Protein AF-A0A397Q7E3-F1 (afdb_monomer_lite)

Sequence (65 aa):
MRRVIQWEQVAATAYGVGGIATFVYLTFFDDVVYNWWNWILIIPINLFLAHIWPIYWLFLRPIFE

Organism: NCBI:txid933063

Foldseek 3Di:
DDPDPPVVVVVVVVLVVQLVVQLCCQLPPVPDDDDDPCCVVSNVVSNVCSNVVVCCVPPVVVVPD

Structure (mmCIF, N/CA/C/O backbone):
data_AF-A0A397Q7E3-F1
#
_entry.id   AF-A0A397Q7E3-F1
#
loop_
_atom_site.group_PDB
_atom_site.id
_atom_site.type_symbol
_atom_site.label_atom_id
_atom_site.label_alt_id
_atom_site.label_comp_id
_atom_site.label_asym_id
_atom_site.label_entity_id
_atom_site.label_seq_id
_atom_site.pdbx_PDB_ins_code
_atom_site.Cartn_x
_atom_site.Cartn_y
_atom_site.Cartn_z
_atom_site.occupancy
_atom_site.B_iso_or_equiv
_atom_site.auth_seq_id
_atom_site.auth_comp_id
_atom_site.auth_asym_id
_atom_site.auth_atom_id
_atom_site.pdbx_PDB_model_num
ATOM 1 N N . MET A 1 1 ? 7.272 -2.713 -38.465 1.00 61.06 1 MET A N 1
ATOM 2 C CA . MET A 1 1 ? 6.962 -1.862 -37.291 1.00 61.06 1 MET A CA 1
ATOM 3 C C . MET A 1 1 ? 7.394 -2.600 -36.028 1.00 61.06 1 MET A C 1
ATOM 5 O O . MET A 1 1 ? 6.807 -3.630 -35.724 1.00 61.06 1 MET A O 1
ATOM 9 N N . ARG A 1 2 ? 8.448 -2.152 -35.333 1.00 69.00 2 ARG A N 1
ATOM 10 C CA . ARG A 1 2 ? 8.907 -2.770 -34.074 1.00 69.00 2 ARG A CA 1
ATOM 11 C C . ARG A 1 2 ? 8.156 -2.098 -32.923 1.00 69.00 2 ARG A C 1
ATOM 13 O O . ARG A 1 2 ? 8.347 -0.906 -32.716 1.00 69.00 2 ARG A O 1
ATOM 20 N N . ARG A 1 3 ? 7.289 -2.822 -32.206 1.00 68.94 3 ARG A N 1
ATOM 21 C CA . ARG A 1 3 ? 6.729 -2.320 -30.940 1.00 68.94 3 ARG A CA 1
ATOM 22 C C . ARG A 1 3 ? 7.877 -2.254 -29.937 1.00 68.94 3 ARG A C 1
ATOM 24 O O . ARG A 1 3 ? 8.375 -3.288 -29.504 1.00 68.94 3 ARG A O 1
ATOM 31 N N . VAL A 1 4 ? 8.342 -1.047 -29.639 1.00 77.12 4 VAL A N 1
ATOM 32 C CA . VAL A 1 4 ? 9.279 -0.809 -28.542 1.00 77.12 4 VAL A CA 1
ATOM 33 C C . VAL A 1 4 ? 8.435 -0.778 -27.275 1.00 77.12 4 VAL A C 1
ATOM 35 O O . VAL A 1 4 ? 7.586 0.095 -27.121 1.00 77.12 4 VAL A O 1
ATOM 38 N N . ILE A 1 5 ? 8.595 -1.784 -26.417 1.00 81.06 5 ILE A N 1
ATOM 39 C CA . ILE A 1 5 ? 7.964 -1.789 -25.096 1.00 81.06 5 ILE A CA 1
ATOM 40 C C . ILE A 1 5 ? 8.640 -0.688 -24.284 1.00 81.06 5 ILE A C 1
ATOM 42 O O . ILE A 1 5 ? 9.846 -0.744 -24.043 1.00 81.06 5 ILE A O 1
ATOM 46 N N . GLN A 1 6 ? 7.870 0.318 -23.881 1.00 86.38 6 GLN A N 1
ATOM 47 C CA . GLN A 1 6 ? 8.362 1.381 -23.017 1.00 86.38 6 GLN A CA 1
ATOM 48 C C . GLN A 1 6 ? 8.286 0.908 -21.563 1.00 86.38 6 GLN A C 1
ATOM 50 O O . GLN A 1 6 ? 7.291 1.108 -20.869 1.00 86.38 6 GLN A O 1
ATOM 55 N N . TRP A 1 7 ? 9.340 0.226 -21.118 1.00 88.62 7 TRP A N 1
ATOM 56 C CA . TRP A 1 7 ? 9.427 -0.38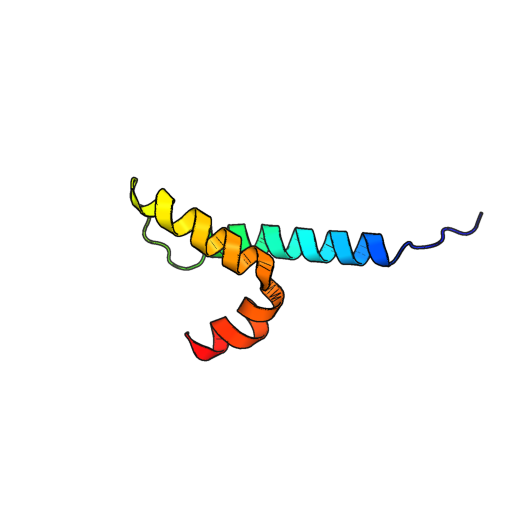7 -19.788 1.00 88.62 7 TRP A CA 1
ATOM 57 C C . TRP A 1 7 ? 9.174 0.589 -18.638 1.00 88.62 7 TRP A C 1
ATOM 59 O O . TRP A 1 7 ? 8.607 0.194 -17.626 1.00 88.62 7 TRP A O 1
ATOM 69 N N . GLU A 1 8 ? 9.511 1.865 -18.815 1.00 92.06 8 GLU A N 1
ATOM 70 C CA . GLU A 1 8 ? 9.223 2.931 -17.849 1.00 92.06 8 GLU A CA 1
ATOM 71 C C . GLU A 1 8 ? 7.719 3.087 -17.592 1.00 92.06 8 GLU A C 1
ATOM 73 O O . GLU A 1 8 ? 7.283 3.158 -16.447 1.00 92.06 8 GLU A O 1
ATOM 78 N N . GLN A 1 9 ? 6.907 3.075 -18.653 1.00 92.19 9 GLN A N 1
ATOM 79 C CA . GLN A 1 9 ? 5.450 3.177 -18.543 1.00 92.19 9 GLN A CA 1
ATOM 80 C C . GLN A 1 9 ? 4.854 1.930 -17.904 1.00 92.19 9 GLN A C 1
ATOM 82 O O . GLN A 1 9 ? 3.931 2.031 -17.098 1.00 92.19 9 GLN A O 1
ATOM 87 N N . VAL A 1 10 ? 5.390 0.755 -18.239 1.00 93.31 10 VAL A N 1
ATOM 88 C CA . VAL A 1 10 ? 4.970 -0.509 -17.627 1.00 93.31 10 VAL A CA 1
ATOM 89 C C . VAL A 1 10 ? 5.279 -0.497 -16.131 1.00 93.31 10 VAL A C 1
ATOM 91 O O . VAL A 1 10 ? 4.396 -0.806 -15.336 1.00 93.31 10 VAL A O 1
ATOM 94 N N . ALA A 1 11 ? 6.485 -0.082 -15.736 1.00 93.88 11 ALA A N 1
ATOM 95 C CA . ALA A 1 11 ? 6.884 0.016 -14.336 1.00 93.88 11 ALA A CA 1
ATOM 96 C C . ALA A 1 11 ? 6.033 1.039 -13.570 1.00 93.88 11 ALA A C 1
ATOM 98 O O . ALA A 1 11 ? 5.530 0.726 -12.495 1.00 93.88 11 ALA A O 1
ATOM 99 N N . ALA A 1 12 ? 5.802 2.225 -14.142 1.00 94.94 12 ALA A N 1
ATOM 100 C CA . ALA A 1 12 ? 4.951 3.247 -13.538 1.00 94.94 12 ALA A CA 1
ATOM 101 C C . ALA A 1 12 ? 3.494 2.774 -13.391 1.00 94.94 12 ALA A C 1
ATOM 103 O O . ALA A 1 12 ? 2.870 2.994 -12.354 1.00 94.94 12 ALA A O 1
ATOM 104 N N . THR A 1 13 ? 2.970 2.067 -14.397 1.00 96.31 13 THR A N 1
ATOM 105 C CA . THR A 1 13 ? 1.619 1.489 -14.355 1.00 96.31 13 THR A CA 1
ATOM 106 C C . THR A 1 13 ? 1.529 0.407 -13.285 1.00 96.31 13 THR A C 1
ATOM 108 O O . THR A 1 13 ? 0.617 0.440 -12.466 1.00 96.31 13 THR A O 1
ATOM 111 N N . ALA A 1 14 ? 2.488 -0.521 -13.237 1.00 96.31 14 ALA A N 1
ATOM 112 C CA . ALA A 1 14 ? 2.528 -1.571 -12.223 1.00 96.31 14 ALA A CA 1
ATOM 113 C C . ALA A 1 14 ? 2.641 -0.984 -10.808 1.00 96.31 14 ALA A C 1
ATOM 115 O O . ALA A 1 14 ? 1.922 -1.414 -9.908 1.00 96.31 14 ALA A O 1
ATOM 116 N N . TYR A 1 15 ? 3.479 0.042 -10.626 1.00 97.00 15 TYR A N 1
ATOM 117 C CA . TYR A 1 15 ? 3.614 0.745 -9.352 1.00 97.00 15 TYR A CA 1
ATOM 118 C C . TYR A 1 15 ? 2.303 1.414 -8.927 1.00 97.00 15 TYR A C 1
ATOM 120 O O . TYR A 1 15 ? 1.889 1.274 -7.778 1.00 97.00 15 TYR A O 1
ATOM 128 N N . GLY A 1 16 ? 1.626 2.103 -9.852 1.00 97.75 16 GLY A N 1
ATOM 129 C CA . GLY A 1 16 ? 0.338 2.746 -9.592 1.00 97.75 16 GLY A CA 1
ATOM 130 C C . GLY A 1 16 ? -0.769 1.746 -9.258 1.00 97.75 16 GLY A C 1
ATOM 131 O O . GLY A 1 16 ? -1.504 1.945 -8.293 1.00 97.75 16 GLY A O 1
ATOM 132 N N . VAL A 1 17 ? -0.855 0.639 -10.001 1.00 98.38 17 VAL A N 1
ATOM 133 C CA . VAL A 1 17 ? -1.815 -0.444 -9.735 1.00 98.38 17 VAL A CA 1
ATOM 134 C C . VAL A 1 17 ? -1.557 -1.076 -8.368 1.00 98.38 17 VAL A C 1
ATOM 136 O O . VAL A 1 17 ? -2.505 -1.268 -7.609 1.00 98.38 17 VAL A O 1
ATOM 139 N N . GLY A 1 18 ? -0.293 -1.340 -8.019 1.00 98.19 18 GLY A N 1
ATOM 140 C CA . GLY A 1 18 ? 0.089 -1.849 -6.699 1.00 98.19 18 GLY A CA 1
ATOM 141 C C . GLY A 1 18 ? -0.302 -0.900 -5.565 1.00 98.19 18 GLY A C 1
ATOM 142 O O . GLY A 1 18 ? -0.842 -1.343 -4.551 1.00 98.19 18 GLY A O 1
ATOM 143 N N . GLY A 1 19 ? -0.122 0.408 -5.763 1.00 98.44 19 GLY A N 1
ATOM 144 C CA . GLY A 1 19 ? -0.563 1.429 -4.814 1.00 98.44 19 GLY A CA 1
ATOM 145 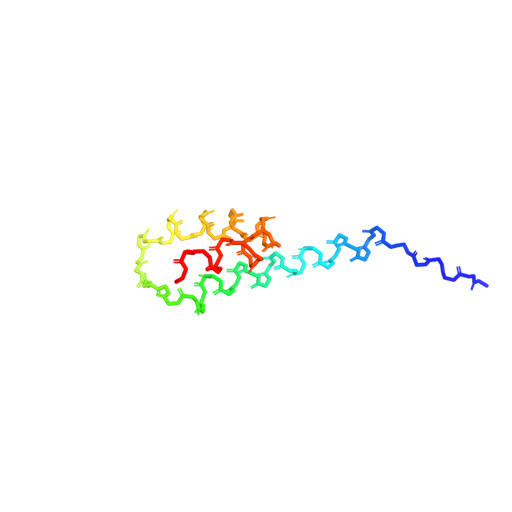C C . GLY A 1 19 ? -2.082 1.449 -4.636 1.00 98.44 19 GLY A C 1
ATOM 146 O O . GLY A 1 19 ? -2.564 1.379 -3.510 1.00 98.44 19 GLY A O 1
ATOM 147 N N . ILE A 1 20 ? -2.856 1.462 -5.727 1.00 98.44 20 ILE A N 1
ATOM 148 C CA . ILE A 1 20 ? -4.329 1.434 -5.662 1.00 98.44 20 ILE A CA 1
ATOM 149 C C . ILE A 1 20 ? -4.819 0.156 -4.972 1.00 98.44 20 ILE A C 1
ATOM 151 O O . ILE A 1 20 ? -5.659 0.227 -4.078 1.00 98.44 20 ILE A O 1
ATOM 155 N N . ALA A 1 21 ? -4.275 -1.002 -5.353 1.00 98.38 21 ALA A N 1
ATOM 156 C CA . ALA A 1 21 ? -4.629 -2.281 -4.746 1.00 98.38 21 ALA A CA 1
ATOM 157 C C . ALA A 1 21 ? -4.309 -2.300 -3.245 1.00 98.38 21 ALA A C 1
ATOM 159 O O . ALA A 1 21 ? -5.145 -2.722 -2.450 1.00 98.38 21 ALA A O 1
ATOM 160 N N . THR A 1 22 ? -3.145 -1.778 -2.848 1.00 98.31 22 THR A N 1
ATOM 161 C CA . THR A 1 22 ? -2.755 -1.665 -1.435 1.00 98.31 22 THR A CA 1
ATOM 162 C C . THR A 1 22 ? -3.684 -0.723 -0.680 1.00 98.31 22 THR A C 1
ATOM 164 O O . THR A 1 22 ? -4.152 -1.075 0.394 1.00 98.31 22 THR A O 1
ATOM 167 N N . PHE A 1 23 ? -4.027 0.438 -1.243 1.00 98.25 23 PHE A N 1
ATOM 168 C CA . PHE A 1 23 ? -4.965 1.364 -0.609 1.00 98.25 23 PHE A CA 1
ATOM 169 C C . PHE A 1 23 ? -6.328 0.712 -0.360 1.00 98.25 23 P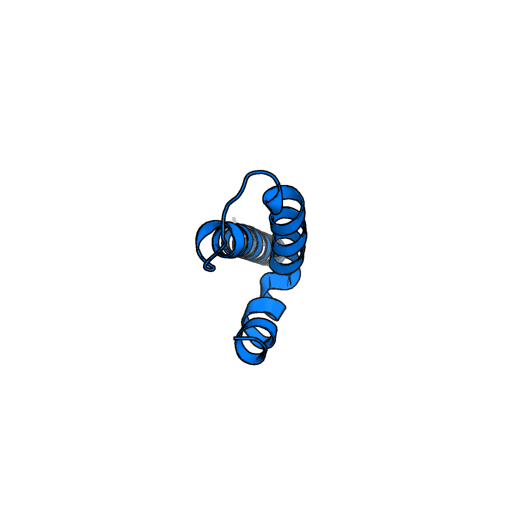HE A C 1
ATOM 171 O O . PHE A 1 23 ? -6.871 0.818 0.738 1.00 98.25 23 PHE A O 1
ATOM 178 N N . VAL A 1 24 ? -6.866 0.009 -1.361 1.00 98.06 24 VAL A N 1
ATOM 179 C CA . VAL A 1 24 ? -8.133 -0.724 -1.242 1.00 98.06 24 VAL A CA 1
ATOM 180 C C . VAL A 1 24 ? -8.019 -1.829 -0.194 1.00 98.06 24 VAL A C 1
ATOM 182 O O . VAL A 1 24 ? -8.901 -1.940 0.652 1.00 98.06 24 VAL A O 1
ATOM 185 N N . TYR A 1 25 ? -6.931 -2.603 -0.203 1.00 97.19 25 TYR A N 1
ATOM 186 C CA . TYR A 1 25 ? -6.685 -3.648 0.789 1.00 97.19 25 TYR A CA 1
ATOM 187 C C . TYR A 1 25 ? -6.681 -3.084 2.213 1.00 97.19 25 TYR A C 1
ATOM 189 O O . TYR A 1 25 ? -7.503 -3.482 3.029 1.00 97.19 25 TYR A O 1
ATOM 197 N N . LEU A 1 26 ? -5.833 -2.091 2.485 1.00 95.94 26 LEU A N 1
ATOM 198 C CA . LEU A 1 26 ? -5.711 -1.486 3.813 1.00 95.94 26 LEU A CA 1
ATOM 199 C C . LEU A 1 26 ? -7.001 -0.822 4.279 1.00 95.94 26 LEU A C 1
ATOM 201 O O . LEU A 1 26 ? -7.277 -0.755 5.468 1.00 95.94 26 LEU A O 1
ATOM 205 N N . THR A 1 27 ? -7.785 -0.288 3.346 1.00 95.75 27 THR A N 1
ATOM 206 C CA . THR A 1 27 ? -9.002 0.450 3.685 1.00 95.75 27 THR A CA 1
ATOM 207 C C . THR A 1 27 ? -10.200 -0.458 3.878 1.00 95.75 27 THR A C 1
ATOM 209 O O . THR A 1 27 ? -11.108 -0.041 4.580 1.00 95.75 27 THR A O 1
ATOM 212 N N . PHE A 1 28 ? -10.227 -1.652 3.273 1.00 94.94 28 PHE A N 1
ATOM 213 C CA . PHE A 1 28 ? -11.416 -2.514 3.270 1.00 94.94 28 PHE A CA 1
ATOM 214 C C . PHE A 1 28 ? -11.210 -3.917 3.852 1.00 94.94 28 PHE A C 1
ATOM 216 O O . PHE A 1 28 ? -12.181 -4.537 4.283 1.00 94.94 28 PHE A O 1
ATOM 223 N N . PHE A 1 29 ? -9.973 -4.412 3.879 1.00 94.50 29 PHE A N 1
ATOM 224 C CA . PHE A 1 29 ? -9.644 -5.817 4.135 1.00 94.50 29 PHE A CA 1
ATOM 225 C C . PHE A 1 29 ? -8.614 -6.033 5.257 1.00 94.50 29 PHE A C 1
ATOM 227 O O . PHE A 1 29 ? -8.336 -7.181 5.583 1.00 94.50 29 PHE A O 1
ATOM 234 N N . ASP A 1 30 ? -8.077 -4.969 5.861 1.00 92.56 30 ASP A N 1
ATOM 235 C CA . ASP A 1 30 ? -7.071 -5.033 6.939 1.00 92.56 30 ASP A CA 1
ATOM 236 C C . ASP A 1 30 ? -7.713 -4.748 8.315 1.00 92.56 30 ASP A C 1
ATOM 238 O O . ASP A 1 30 ? -7.331 -3.822 9.024 1.00 92.56 30 ASP A O 1
ATOM 242 N N . ASP A 1 31 ? -8.785 -5.488 8.633 1.00 87.44 31 ASP A N 1
ATOM 243 C CA . ASP A 1 31 ? -9.506 -5.477 9.924 1.00 87.44 31 ASP A CA 1
ATOM 244 C C . ASP A 1 31 ? -9.889 -4.086 10.478 1.00 87.44 31 ASP A C 1
ATOM 246 O O . ASP A 1 31 ? -9.991 -3.848 11.686 1.00 87.44 31 ASP A O 1
ATOM 250 N N . VAL A 1 32 ? -10.158 -3.139 9.578 1.00 85.19 32 VAL A N 1
ATOM 251 C CA . VAL A 1 32 ? -10.482 -1.756 9.935 1.00 85.19 32 VAL A CA 1
ATOM 252 C C . VAL A 1 32 ? -11.854 -1.654 10.610 1.00 85.19 32 VAL A C 1
ATOM 254 O O . VAL A 1 32 ? -12.882 -2.065 10.069 1.00 85.19 32 VAL A O 1
ATOM 257 N N . VAL A 1 33 ? -11.898 -1.002 11.776 1.00 88.06 33 VAL A N 1
ATOM 258 C CA . VAL A 1 33 ? -13.153 -0.651 12.458 1.00 88.06 33 VAL A CA 1
ATOM 259 C C . VAL A 1 33 ? -13.734 0.630 11.857 1.00 88.06 33 VAL A C 1
ATOM 261 O O . VAL A 1 33 ? -13.296 1.748 12.161 1.00 88.06 33 VAL A O 1
ATOM 264 N N . TYR A 1 34 ? -14.760 0.472 11.019 1.00 86.81 34 TYR A N 1
ATOM 265 C CA . TYR A 1 34 ? -15.456 1.593 10.391 1.00 86.81 34 TYR A CA 1
ATOM 266 C C . TYR A 1 34 ? -16.396 2.292 11.368 1.00 86.81 34 TYR A C 1
ATOM 268 O O . TYR A 1 34 ? -17.392 1.736 11.828 1.00 86.81 34 TYR A O 1
ATOM 276 N N . ASN A 1 35 ? -16.123 3.564 11.620 1.00 91.31 35 ASN A N 1
ATOM 277 C CA . ASN A 1 35 ? -17.084 4.498 12.185 1.00 91.31 35 ASN A CA 1
ATOM 278 C C . ASN A 1 35 ? -17.000 5.811 11.387 1.00 91.31 35 ASN A C 1
ATOM 280 O O . ASN A 1 35 ? -16.079 6.008 10.592 1.00 91.31 35 ASN A O 1
ATOM 284 N N . TRP A 1 36 ? -17.971 6.705 11.546 1.00 89.12 36 TRP A N 1
ATOM 285 C CA . TRP A 1 36 ? -18.100 7.830 10.621 1.00 89.12 36 TRP A CA 1
ATOM 286 C C . TRP A 1 36 ? -16.987 8.885 10.735 1.00 89.12 36 TRP A C 1
ATOM 288 O O . TRP A 1 36 ? -16.718 9.574 9.755 1.00 89.12 36 TRP A O 1
ATOM 298 N N . TRP A 1 37 ? -16.311 8.999 11.881 1.00 92.19 37 TRP A N 1
ATOM 299 C CA . TRP A 1 37 ? -15.213 9.955 12.105 1.00 92.19 37 TRP A CA 1
ATOM 300 C C . TRP A 1 37 ? -13.826 9.360 11.808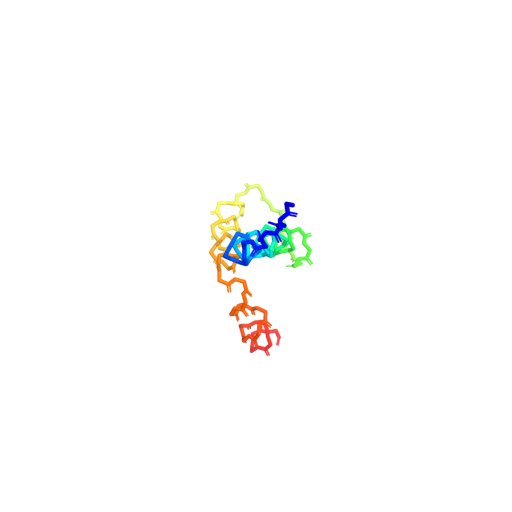 1.00 92.19 37 TRP A C 1
ATOM 302 O O . TRP A 1 37 ? -12.930 10.096 11.395 1.00 92.19 37 TRP A O 1
ATOM 312 N N . ASN A 1 38 ? -13.636 8.041 11.939 1.00 92.94 38 ASN A N 1
ATOM 313 C CA . ASN A 1 38 ? -12.346 7.372 11.722 1.00 92.94 38 ASN A CA 1
ATOM 314 C C . ASN A 1 38 ? -11.827 7.535 10.290 1.00 92.94 38 ASN A C 1
ATOM 316 O O . ASN A 1 38 ? -10.618 7.489 10.075 1.00 92.94 38 ASN A O 1
ATOM 320 N N . TRP A 1 39 ? -12.710 7.759 9.312 1.00 93.50 39 TRP A N 1
ATOM 321 C CA . TRP A 1 39 ? -12.331 7.977 7.912 1.00 93.50 39 TRP A CA 1
ATOM 322 C C . TRP A 1 39 ? -11.318 9.112 7.730 1.00 93.50 39 TRP A C 1
ATOM 324 O O . TRP A 1 39 ? -10.465 9.027 6.849 1.00 93.50 39 TRP A O 1
ATOM 334 N N . ILE A 1 40 ? -11.359 10.130 8.597 1.00 94.81 40 ILE A N 1
ATOM 335 C CA . ILE A 1 40 ? -10.417 11.260 8.586 1.00 94.81 40 ILE A CA 1
ATOM 336 C C . ILE A 1 40 ? -8.980 10.797 8.868 1.00 94.81 40 ILE A C 1
ATOM 338 O O . ILE A 1 40 ? -8.038 11.422 8.391 1.00 94.81 40 ILE A O 1
ATOM 342 N N . LEU A 1 41 ? -8.802 9.702 9.611 1.00 94.25 41 LEU A N 1
ATOM 343 C CA . LEU A 1 41 ? -7.495 9.136 9.949 1.00 94.25 41 LEU A CA 1
ATOM 344 C C . LEU A 1 41 ? -7.116 7.973 9.025 1.00 94.25 41 LEU A C 1
ATOM 346 O O . LEU A 1 41 ? -5.995 7.934 8.523 1.00 94.25 41 LEU A O 1
ATOM 350 N N . ILE A 1 42 ? -8.056 7.058 8.765 1.00 94.94 42 ILE A N 1
ATOM 351 C CA . ILE A 1 42 ? -7.828 5.857 7.947 1.00 94.94 42 ILE A CA 1
ATOM 352 C C . ILE A 1 42 ? -7.379 6.245 6.537 1.00 94.94 42 ILE A C 1
ATOM 354 O O . ILE A 1 42 ? -6.386 5.718 6.043 1.00 94.94 42 ILE A O 1
ATOM 358 N N . ILE A 1 43 ? -8.075 7.190 5.893 1.00 95.50 43 ILE A N 1
ATOM 359 C CA . ILE A 1 43 ? -7.791 7.540 4.497 1.00 95.50 43 ILE A CA 1
ATOM 360 C C . ILE A 1 43 ? -6.367 8.102 4.344 1.00 95.50 43 ILE A C 1
ATOM 362 O O . ILE A 1 43 ? -5.626 7.558 3.525 1.00 95.50 43 ILE A O 1
ATOM 366 N N . PRO A 1 44 ? -5.920 9.123 5.107 1.00 97.38 44 PRO A N 1
ATOM 367 C CA . PRO A 1 44 ? -4.553 9.630 4.983 1.00 97.38 44 PRO A CA 1
ATOM 368 C C . PRO A 1 44 ? -3.470 8.598 5.304 1.00 97.38 44 PRO A C 1
ATOM 370 O O . PRO A 1 44 ? -2.479 8.523 4.579 1.00 97.38 44 PRO A O 1
ATOM 373 N N . ILE A 1 45 ? -3.653 7.793 6.357 1.00 96.44 45 ILE A N 1
ATOM 374 C CA . ILE A 1 45 ? -2.671 6.774 6.758 1.00 96.44 45 ILE A CA 1
ATOM 375 C C . ILE A 1 45 ? -2.538 5.717 5.660 1.00 96.44 45 ILE A C 1
ATOM 377 O O . ILE A 1 45 ? -1.431 5.429 5.203 1.00 96.44 45 ILE A O 1
ATOM 381 N N . ASN A 1 46 ? -3.660 5.198 5.167 1.00 97.00 46 ASN A N 1
ATOM 382 C CA . ASN A 1 46 ? -3.656 4.175 4.128 1.00 97.00 46 ASN A CA 1
ATOM 383 C C . ASN A 1 46 ? -3.164 4.720 2.788 1.00 97.00 46 ASN A C 1
ATOM 385 O O . ASN A 1 46 ? -2.484 4.000 2.064 1.00 97.00 46 ASN A O 1
ATOM 389 N N . LEU A 1 47 ? -3.455 5.984 2.451 1.00 97.94 47 LEU A N 1
ATOM 390 C CA . LEU A 1 47 ? -2.892 6.635 1.262 1.00 97.94 47 LEU A CA 1
ATOM 391 C C . LEU A 1 47 ? -1.369 6.743 1.354 1.00 97.94 47 LEU A C 1
ATOM 393 O O . LEU A 1 47 ? -0.678 6.470 0.373 1.00 97.94 47 LEU A O 1
ATOM 397 N N . PHE A 1 48 ? -0.843 7.112 2.525 1.00 97.94 48 PHE A N 1
ATOM 398 C CA . PHE A 1 48 ? 0.597 7.159 2.751 1.00 97.94 48 PHE A CA 1
ATOM 399 C C . PHE A 1 48 ? 1.227 5.770 2.595 1.00 97.94 48 PHE A C 1
ATOM 401 O O . PHE A 1 48 ? 2.155 5.613 1.803 1.00 97.94 48 PHE A O 1
ATOM 408 N N . LEU A 1 49 ? 0.684 4.751 3.270 1.00 97.12 49 LEU A N 1
ATOM 409 C CA . LEU A 1 49 ? 1.187 3.376 3.186 1.00 97.12 49 LEU A CA 1
ATOM 410 C C . LEU A 1 49 ? 1.082 2.800 1.769 1.00 97.12 49 LEU A C 1
ATOM 412 O O . LEU A 1 49 ? 2.014 2.152 1.299 1.00 97.12 49 LEU A O 1
ATOM 416 N N . ALA A 1 50 ? -0.002 3.092 1.052 1.00 98.06 50 ALA A N 1
AT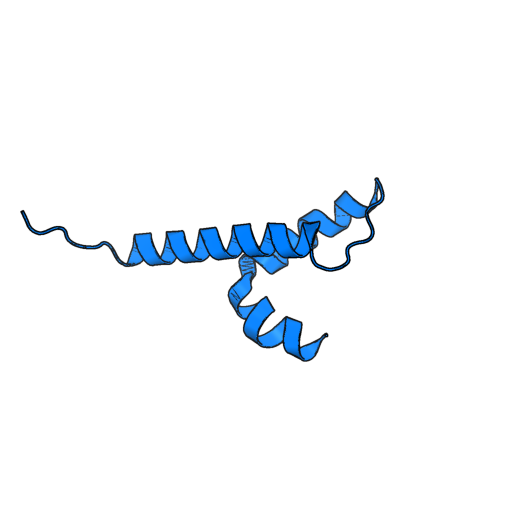OM 417 C CA . ALA A 1 50 ? -0.177 2.719 -0.346 1.00 98.06 50 ALA A CA 1
ATOM 418 C C . ALA A 1 50 ? 0.837 3.395 -1.277 1.00 98.06 50 ALA A C 1
ATOM 420 O O . ALA A 1 50 ? 1.261 2.798 -2.266 1.00 98.06 50 ALA A O 1
ATOM 421 N N . HIS A 1 51 ? 1.265 4.623 -0.975 1.00 98.06 51 HIS A N 1
ATOM 422 C CA . HIS A 1 51 ? 2.305 5.292 -1.753 1.00 98.06 51 HIS A CA 1
ATOM 423 C C . HIS A 1 51 ? 3.671 4.619 -1.590 1.00 98.06 51 HIS A C 1
ATOM 425 O O . HIS A 1 51 ? 4.440 4.572 -2.547 1.00 98.06 51 HIS A O 1
ATOM 431 N N . ILE A 1 52 ? 3.948 4.060 -0.410 1.00 97.81 52 ILE A N 1
ATOM 432 C CA . ILE A 1 52 ? 5.161 3.291 -0.102 1.00 97.81 52 ILE A CA 1
ATOM 433 C C . ILE A 1 52 ? 4.900 1.777 -0.068 1.00 97.81 52 ILE A C 1
ATOM 435 O O . ILE A 1 52 ? 5.586 1.047 0.651 1.00 97.81 52 ILE A O 1
ATOM 439 N N . TRP A 1 53 ? 3.929 1.288 -0.852 1.00 98.00 53 TRP A N 1
ATOM 440 C CA . TRP A 1 53 ? 3.444 -0.093 -0.762 1.00 98.00 53 TRP A CA 1
ATOM 441 C C . TRP A 1 53 ? 4.539 -1.174 -0.801 1.00 98.00 53 TRP A C 1
ATOM 443 O O . TRP A 1 53 ? 4.428 -2.113 -0.013 1.00 98.00 53 TRP A O 1
ATOM 453 N N . PRO A 1 54 ? 5.627 -1.084 -1.605 1.00 97.88 54 PRO A N 1
ATOM 454 C CA . PRO A 1 54 ? 6.641 -2.134 -1.596 1.00 97.88 54 PRO A CA 1
ATOM 455 C C . PRO A 1 54 ? 7.340 -2.22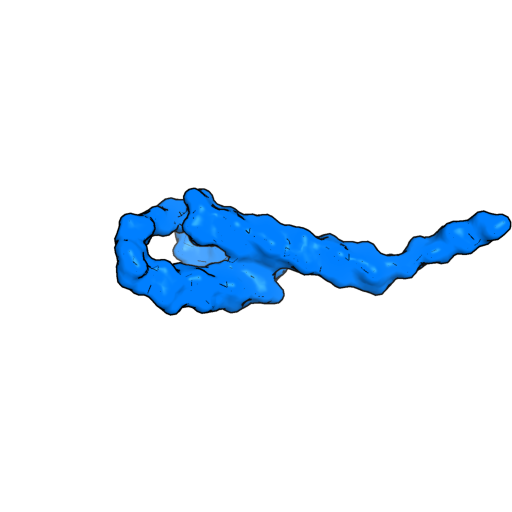7 -0.238 1.00 97.88 54 PRO A C 1
ATOM 457 O O . PRO A 1 54 ? 7.628 -3.319 0.234 1.00 97.88 54 PRO A O 1
ATOM 460 N N . ILE A 1 55 ? 7.574 -1.085 0.417 1.00 97.75 55 ILE A N 1
ATOM 461 C CA . ILE A 1 55 ? 8.190 -1.027 1.748 1.00 97.75 55 ILE A CA 1
ATOM 462 C C . ILE A 1 55 ? 7.211 -1.554 2.799 1.00 97.75 55 ILE A C 1
ATOM 464 O O . ILE A 1 55 ? 7.612 -2.314 3.681 1.00 97.75 55 ILE A O 1
ATOM 468 N N . TYR A 1 56 ? 5.932 -1.184 2.687 1.00 96.44 56 TYR A N 1
ATOM 469 C CA . TYR A 1 56 ? 4.894 -1.671 3.589 1.00 96.44 56 TYR A CA 1
ATOM 470 C C . TYR A 1 56 ? 4.822 -3.204 3.590 1.00 96.44 56 TYR A C 1
ATOM 472 O O . TYR A 1 56 ? 4.971 -3.809 4.646 1.00 96.44 56 TYR A O 1
ATOM 480 N N . TRP A 1 57 ? 4.688 -3.836 2.422 1.00 96.56 57 TRP A N 1
ATOM 481 C CA . TRP A 1 57 ? 4.539 -5.291 2.331 1.00 96.56 57 TRP A CA 1
ATOM 482 C C . TRP A 1 57 ? 5.825 -6.065 2.638 1.00 96.56 57 TRP A C 1
ATOM 484 O O . TRP A 1 57 ? 5.755 -7.138 3.231 1.00 96.56 57 TRP A O 1
ATOM 494 N N . LEU A 1 58 ? 6.993 -5.551 2.238 1.00 97.25 58 LEU A N 1
ATOM 495 C CA . LEU A 1 58 ? 8.261 -6.268 2.423 1.00 97.25 58 LEU A CA 1
ATOM 496 C C . LEU A 1 58 ? 8.837 -6.130 3.834 1.00 97.25 58 LEU A C 1
ATOM 498 O O . LEU A 1 58 ? 9.541 -7.033 4.279 1.00 97.25 58 LEU A O 1
ATOM 502 N N . PHE A 1 59 ? 8.575 -5.013 4.519 1.00 96.88 59 PHE A N 1
ATOM 503 C CA . PHE A 1 59 ? 9.226 -4.705 5.794 1.00 96.88 59 PHE A CA 1
ATOM 504 C C . PHE A 1 59 ? 8.243 -4.340 6.898 1.00 96.88 59 PHE A C 1
ATOM 506 O O . PHE A 1 59 ? 8.296 -4.949 7.958 1.00 96.88 59 PHE A O 1
ATOM 513 N N . LEU A 1 60 ? 7.355 -3.363 6.684 1.00 95.25 60 LEU A N 1
ATOM 514 C CA . LEU A 1 60 ? 6.522 -2.862 7.785 1.00 95.25 60 LEU A CA 1
ATOM 515 C C . LEU A 1 60 ? 5.539 -3.930 8.269 1.00 95.25 60 LEU A C 1
ATOM 517 O O . LEU A 1 60 ? 5.471 -4.196 9.462 1.00 95.25 60 LEU A O 1
ATOM 521 N N . ARG A 1 61 ? 4.824 -4.575 7.348 1.00 93.38 61 ARG A N 1
ATOM 522 C CA . ARG A 1 61 ? 3.819 -5.581 7.681 1.00 93.38 61 ARG A CA 1
ATOM 523 C C . ARG A 1 61 ? 4.438 -6.788 8.409 1.00 93.38 61 ARG A C 1
ATOM 525 O O . ARG A 1 61 ? 4.010 -7.046 9.522 1.00 93.38 61 ARG A O 1
ATOM 532 N N . PRO A 1 62 ? 5.532 -7.417 7.935 1.00 94.88 62 PRO A N 1
ATOM 533 C CA . PRO A 1 62 ? 6.180 -8.503 8.681 1.00 94.88 62 PRO A CA 1
ATOM 534 C C . PRO A 1 62 ? 6.775 -8.123 10.048 1.00 94.88 62 PRO A C 1
ATOM 536 O O . PRO A 1 62 ? 7.035 -9.012 10.852 1.00 94.88 62 PRO A O 1
ATOM 539 N N . ILE A 1 63 ? 7.080 -6.842 10.293 1.00 95.94 63 ILE A N 1
ATOM 540 C CA . ILE A 1 63 ? 7.682 -6.378 11.557 1.00 95.94 63 ILE A CA 1
ATOM 541 C C . ILE A 1 63 ? 6.615 -6.019 12.598 1.00 95.94 63 ILE A C 1
ATOM 543 O O . ILE A 1 63 ? 6.862 -6.177 13.793 1.00 95.94 63 ILE A O 1
ATOM 547 N N . PHE A 1 64 ? 5.477 -5.479 12.156 1.00 89.31 64 PHE A N 1
ATOM 548 C CA . PHE A 1 64 ? 4.445 -4.915 13.029 1.00 89.31 64 PHE A CA 1
ATOM 549 C C . PHE A 1 64 ? 3.160 -5.759 13.118 1.00 89.31 64 PHE A C 1
ATOM 551 O O . PHE A 1 64 ? 2.271 -5.369 13.875 1.00 89.31 64 PHE A O 1
ATOM 558 N N . GLU A 1 65 ? 3.057 -6.868 12.373 1.00 74.38 65 GLU A N 1
ATOM 559 C CA . GLU A 1 65 ? 1.995 -7.886 12.521 1.00 74.38 65 GLU A CA 1
ATOM 560 C C . GLU A 1 65 ? 2.241 -8.868 13.675 1.00 74.38 65 GLU A C 1
ATOM 562 O O . GLU A 1 65 ? 3.405 -9.282 13.891 1.00 74.38 65 GLU A O 1
#

Secondary structure (DSSP, 8-state):
------HHHHHHHHHHHHHHHHHHHHHHTS-----TTTHHHHHHHHHHHHHTHHHIIIIIHHHH-

pLDDT: mean 92.78, std 7.69, range [61.06, 98.44]

Radius of gyration: 15.36 Å; chains: 1; bounding box: 28×20×50 Å